Protein AF-A0A9E1AEB9-F1 (afdb_monomer)

Structure (mmCIF, N/CA/C/O backbone):
data_AF-A0A9E1AEB9-F1
#
_entry.id   AF-A0A9E1AEB9-F1
#
loop_
_atom_site.group_PDB
_atom_site.id
_atom_site.type_symbol
_atom_site.label_atom_id
_atom_site.label_alt_id
_atom_site.label_comp_id
_atom_site.label_asym_id
_atom_site.label_entity_id
_atom_site.label_seq_id
_atom_site.pdb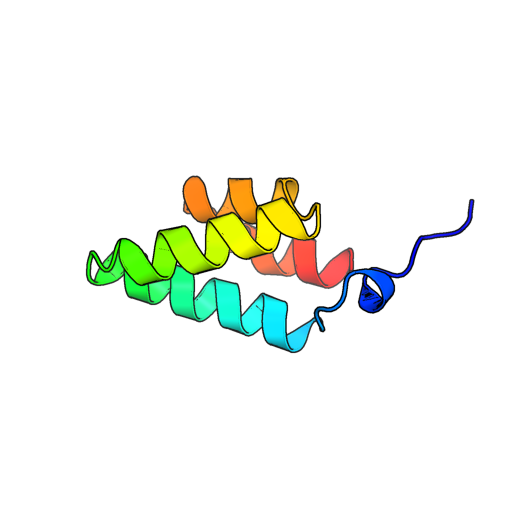x_PDB_ins_code
_atom_site.Cartn_x
_atom_site.Cartn_y
_atom_site.Cartn_z
_atom_site.occupancy
_atom_site.B_iso_or_equiv
_atom_site.auth_seq_id
_atom_site.auth_comp_id
_atom_site.auth_asym_id
_atom_site.auth_atom_id
_atom_site.pdbx_PDB_model_num
ATOM 1 N N . MET A 1 1 ? 13.188 -6.193 -25.785 1.00 36.50 1 MET A N 1
ATOM 2 C CA . MET A 1 1 ? 12.189 -5.722 -24.802 1.00 36.50 1 MET A CA 1
ATOM 3 C C . MET A 1 1 ? 12.929 -5.366 -23.522 1.00 36.50 1 MET A C 1
ATOM 5 O O . MET A 1 1 ? 13.237 -6.261 -22.743 1.00 36.50 1 MET A O 1
ATOM 9 N N . ALA A 1 2 ? 13.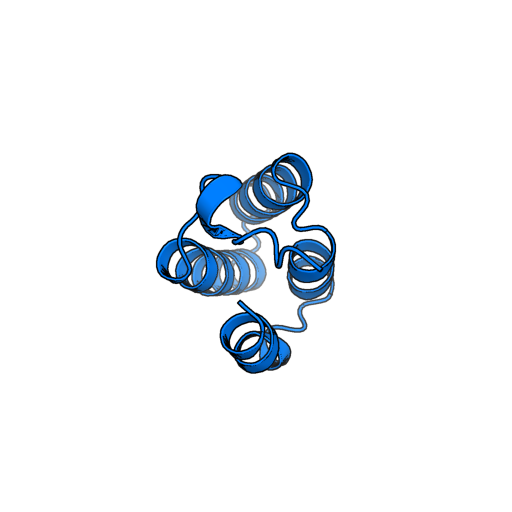330 -4.104 -23.351 1.00 40.44 2 ALA A N 1
ATOM 10 C CA . ALA A 1 2 ? 13.967 -3.669 -22.112 1.00 40.44 2 ALA A CA 1
ATOM 11 C C . ALA A 1 2 ? 12.928 -3.787 -20.989 1.00 40.44 2 ALA A C 1
ATOM 13 O O . ALA A 1 2 ? 11.970 -3.020 -20.957 1.00 40.44 2 ALA A O 1
ATOM 14 N N . LYS A 1 3 ? 13.074 -4.790 -20.113 1.00 48.66 3 LYS A N 1
ATOM 15 C CA . LYS A 1 3 ? 12.360 -4.821 -18.834 1.00 48.66 3 LYS A CA 1
ATOM 16 C C . LYS A 1 3 ? 12.824 -3.581 -18.080 1.00 48.66 3 LYS A C 1
ATOM 18 O O . LYS A 1 3 ? 13.942 -3.572 -17.569 1.00 48.66 3 LYS A O 1
ATOM 23 N N . ILE A 1 4 ? 12.022 -2.520 -18.110 1.00 50.81 4 ILE A N 1
ATOM 24 C CA . ILE A 1 4 ? 12.253 -1.332 -17.295 1.00 50.81 4 ILE A CA 1
ATOM 25 C C . ILE A 1 4 ? 12.321 -1.852 -15.862 1.00 50.81 4 ILE A C 1
ATOM 27 O O . ILE A 1 4 ? 11.335 -2.377 -15.345 1.00 50.81 4 ILE A O 1
ATOM 31 N N . ARG A 1 5 ? 13.519 -1.836 -15.269 1.00 53.50 5 ARG A N 1
ATOM 32 C CA . ARG A 1 5 ? 13.702 -2.292 -13.893 1.00 53.50 5 ARG A CA 1
ATOM 33 C C . ARG A 1 5 ? 12.897 -1.334 -13.029 1.00 53.50 5 ARG A C 1
ATOM 35 O O . ARG A 1 5 ? 13.109 -0.126 -13.103 1.00 53.50 5 ARG A O 1
ATOM 42 N N . LYS A 1 6 ? 11.973 -1.866 -12.231 1.00 54.31 6 LYS A N 1
ATOM 43 C CA . LYS A 1 6 ? 11.135 -1.069 -11.327 1.00 54.31 6 LYS A CA 1
ATOM 44 C C . LYS A 1 6 ? 11.948 -0.195 -10.355 1.00 54.31 6 LYS A C 1
ATOM 46 O O . LYS A 1 6 ? 11.446 0.827 -9.906 1.00 54.31 6 LYS A O 1
ATOM 51 N N . ASP A 1 7 ? 13.225 -0.524 -10.152 1.00 51.25 7 ASP A N 1
ATOM 52 C CA . ASP A 1 7 ? 14.247 0.306 -9.497 1.00 51.25 7 ASP A CA 1
ATOM 53 C C . ASP A 1 7 ? 14.342 1.751 -10.027 1.00 51.25 7 ASP A C 1
ATOM 55 O O . ASP A 1 7 ? 14.650 2.668 -9.271 1.00 51.25 7 ASP A O 1
ATOM 59 N N . SER A 1 8 ? 14.044 1.998 -11.308 1.00 55.62 8 SER A N 1
ATOM 60 C CA . SER A 1 8 ? 14.105 3.348 -11.889 1.00 55.62 8 SER A CA 1
ATOM 61 C C . SER A 1 8 ? 12.938 4.259 -11.486 1.00 55.62 8 SER A C 1
ATOM 63 O O . SER A 1 8 ? 13.006 5.460 -11.735 1.00 55.62 8 SER A O 1
ATOM 65 N N . TYR A 1 9 ? 11.888 3.721 -10.855 1.00 61.34 9 TYR A N 1
ATOM 66 C CA . TYR A 1 9 ? 10.720 4.487 -10.395 1.00 61.34 9 TYR A CA 1
ATOM 67 C C . TYR A 1 9 ? 10.840 4.970 -8.940 1.00 61.34 9 TYR A C 1
ATOM 69 O O . TYR A 1 9 ? 9.912 5.586 -8.419 1.00 61.34 9 TYR A O 1
ATOM 77 N N . GLY A 1 10 ? 11.983 4.728 -8.288 1.00 69.62 10 GLY A N 1
ATOM 78 C CA . GLY A 1 10 ? 12.314 5.341 -7.001 1.00 69.62 10 GLY A CA 1
ATOM 79 C C . GLY A 1 10 ? 11.796 4.612 -5.760 1.00 69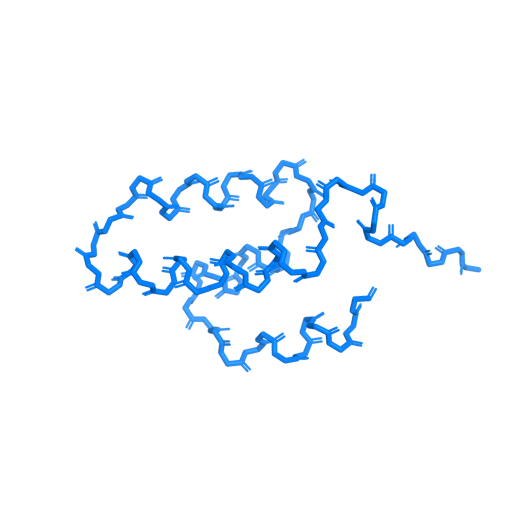.62 10 GLY A C 1
ATOM 80 O O . GLY A 1 10 ? 11.811 5.209 -4.685 1.00 69.62 10 GLY A O 1
ATOM 81 N N . ILE A 1 11 ? 11.370 3.346 -5.875 1.00 79.19 11 ILE A N 1
ATOM 82 C CA . ILE A 1 11 ? 11.068 2.499 -4.711 1.00 79.19 11 ILE A CA 1
ATOM 83 C C . ILE A 1 11 ? 11.740 1.131 -4.822 1.00 79.19 11 ILE A C 1
ATOM 85 O O . ILE A 1 11 ? 11.817 0.539 -5.899 1.00 79.19 11 ILE A O 1
ATOM 89 N N . THR A 1 12 ? 12.202 0.611 -3.691 1.00 84.12 12 THR A N 1
ATOM 90 C CA . THR A 1 12 ? 12.754 -0.738 -3.576 1.00 84.12 12 THR A CA 1
ATOM 91 C C . THR A 1 12 ? 11.655 -1.761 -3.290 1.00 84.12 12 THR A C 1
ATOM 93 O O . THR A 1 12 ? 10.576 -1.446 -2.776 1.00 84.12 12 THR A O 1
ATOM 96 N N . LEU A 1 13 ? 11.951 -3.034 -3.556 1.00 82.81 13 LEU A N 1
ATOM 97 C CA . LEU A 1 13 ? 11.062 -4.146 -3.212 1.00 82.81 13 LEU A CA 1
ATOM 98 C C . LEU A 1 13 ? 10.741 -4.200 -1.704 1.00 82.81 13 LEU A C 1
ATOM 100 O O . LEU A 1 13 ? 9.639 -4.590 -1.314 1.00 82.81 13 LEU A O 1
ATOM 104 N N . GLU A 1 14 ? 11.683 -3.808 -0.843 1.00 84.88 14 GLU A N 1
ATOM 105 C CA . GLU A 1 14 ? 11.460 -3.724 0.605 1.00 84.88 14 GLU A CA 1
ATOM 106 C C . GLU A 1 14 ? 10.469 -2.617 0.971 1.00 84.88 14 GLU A C 1
ATOM 108 O O . GLU A 1 14 ? 9.556 -2.864 1.760 1.00 84.88 14 GLU A O 1
ATOM 113 N N . GLN A 1 15 ? 10.574 -1.438 0.346 1.00 86.56 15 GLN A N 1
ATOM 114 C CA . GLN A 1 15 ? 9.587 -0.366 0.520 1.00 86.56 15 GLN A CA 1
ATOM 115 C C . GLN A 1 15 ? 8.196 -0.816 0.065 1.00 86.56 15 GLN A C 1
ATOM 117 O O . GLN A 1 15 ? 7.213 -0.561 0.760 1.00 86.56 15 GLN A O 1
ATOM 122 N N . MET A 1 16 ? 8.109 -1.571 -1.034 1.00 87.38 16 MET A N 1
ATOM 123 C CA . MET A 1 16 ? 6.837 -2.126 -1.495 1.00 87.38 16 MET A CA 1
ATOM 124 C C . MET A 1 16 ? 6.211 -3.078 -0.467 1.00 87.38 16 MET A C 1
ATOM 126 O O . MET A 1 16 ? 5.024 -2.973 -0.155 1.00 87.38 16 MET A O 1
ATOM 130 N N . LYS A 1 17 ? 7.005 -3.988 0.112 1.00 88.25 17 LYS A N 1
ATOM 131 C CA . LYS A 1 17 ? 6.541 -4.884 1.188 1.00 88.25 17 LYS A CA 1
ATOM 132 C C . LYS A 1 17 ? 6.051 -4.091 2.398 1.00 88.25 17 LYS A C 1
ATOM 134 O O . LYS A 1 17 ? 5.003 -4.419 2.957 1.00 88.25 17 LYS A O 1
ATOM 139 N N . GLN A 1 18 ? 6.781 -3.042 2.772 1.00 90.69 18 GLN A N 1
ATOM 140 C CA . GLN A 1 18 ? 6.422 -2.180 3.891 1.00 90.69 18 GLN A CA 1
ATOM 141 C C . GLN A 1 18 ? 5.078 -1.484 3.650 1.00 90.69 18 GLN A C 1
ATOM 143 O O . GLN A 1 18 ? 4.208 -1.538 4.519 1.00 90.69 18 GLN A O 1
ATOM 148 N N . TYR A 1 19 ? 4.851 -0.938 2.451 1.00 90.81 19 TYR A N 1
ATOM 149 C CA . TYR A 1 19 ? 3.572 -0.328 2.085 1.00 90.81 19 TYR A CA 1
ATOM 150 C C . TYR A 1 19 ? 2.398 -1.290 2.202 1.00 90.81 19 TYR A C 1
ATOM 152 O O . TYR A 1 19 ? 1.352 -0.905 2.714 1.00 90.81 19 TYR A O 1
ATOM 160 N N . PHE A 1 20 ? 2.558 -2.557 1.823 1.00 89.81 20 PHE A N 1
ATOM 161 C CA . PHE A 1 20 ? 1.496 -3.545 2.019 1.00 89.81 20 PHE A CA 1
ATOM 162 C C . PHE A 1 20 ? 1.179 -3.790 3.499 1.00 89.81 20 PHE A C 1
ATOM 164 O O . PHE A 1 20 ? 0.006 -3.899 3.867 1.00 89.81 20 PHE A O 1
ATOM 171 N N . ILE A 1 21 ? 2.199 -3.863 4.357 1.00 91.38 21 ILE A N 1
ATOM 172 C CA . ILE A 1 21 ? 2.022 -4.060 5.803 1.00 91.38 21 ILE A CA 1
ATOM 173 C C . ILE A 1 21 ? 1.344 -2.837 6.429 1.00 91.38 21 ILE A C 1
ATOM 175 O O . ILE A 1 21 ? 0.375 -2.993 7.178 1.00 91.38 21 ILE A O 1
ATOM 179 N N . GLU A 1 22 ? 1.825 -1.634 6.118 1.00 93.50 22 GLU A N 1
ATOM 180 C CA . GLU A 1 22 ? 1.276 -0.383 6.642 1.00 93.50 22 GLU A CA 1
ATOM 181 C C . GLU A 1 22 ? -0.145 -0.144 6.144 1.00 93.50 22 GLU A C 1
ATOM 183 O O . GLU A 1 22 ? -1.030 0.111 6.956 1.00 93.50 22 GLU A O 1
ATOM 188 N N . HIS A 1 23 ? -0.407 -0.348 4.853 1.00 94.44 23 HIS A N 1
ATOM 189 C CA . HIS A 1 23 ? -1.744 -0.231 4.284 1.00 94.44 23 HIS A CA 1
ATOM 190 C C . HIS A 1 23 ? -2.722 -1.229 4.918 1.00 94.44 23 HIS A C 1
ATOM 192 O O . HIS A 1 23 ? -3.862 -0.886 5.232 1.00 94.44 23 HIS A O 1
ATOM 198 N N . ARG A 1 24 ? -2.291 -2.477 5.159 1.00 92.50 24 ARG A N 1
ATOM 199 C CA . ARG A 1 24 ? -3.112 -3.488 5.844 1.00 92.50 24 ARG A CA 1
ATOM 200 C C . ARG A 1 24 ? -3.425 -3.092 7.283 1.00 92.50 24 ARG A C 1
ATOM 202 O O . ARG A 1 24 ? -4.554 -3.287 7.728 1.00 92.50 24 ARG A O 1
ATOM 209 N N . ARG A 1 25 ? -2.446 -2.551 8.014 1.00 93.69 25 ARG A N 1
ATOM 210 C CA . ARG A 1 25 ? -2.640 -2.048 9.383 1.00 93.69 25 ARG A CA 1
ATOM 211 C C . ARG A 1 25 ? -3.586 -0.853 9.397 1.00 93.69 25 ARG A C 1
ATOM 213 O O . ARG A 1 25 ? -4.571 -0.904 10.122 1.00 93.69 25 ARG A O 1
ATOM 220 N N . ALA A 1 26 ? -3.333 0.136 8.545 1.00 93.75 26 ALA A N 1
ATOM 221 C CA . ALA A 1 26 ? -4.137 1.342 8.399 1.00 93.75 26 ALA A CA 1
ATOM 222 C C . A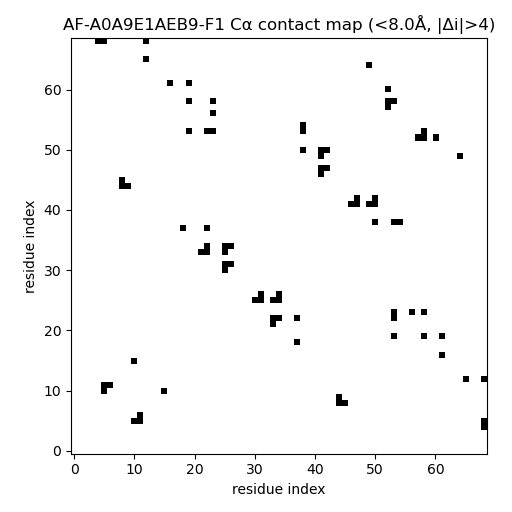LA A 1 26 ? -5.598 1.017 8.065 1.00 93.75 26 ALA A C 1
ATOM 224 O O . ALA A 1 26 ? -6.513 1.532 8.702 1.00 93.75 26 ALA A O 1
ATOM 225 N N . ARG A 1 27 ? -5.838 0.059 7.164 1.00 91.25 27 ARG A N 1
ATOM 226 C CA . ARG A 1 27 ? -7.191 -0.428 6.864 1.00 91.25 27 ARG A CA 1
ATOM 227 C C . ARG A 1 27 ? -7.869 -1.089 8.063 1.00 91.25 27 ARG A C 1
ATOM 229 O O . ARG A 1 27 ? -9.072 -0.939 8.239 1.00 91.25 27 ARG A O 1
ATOM 236 N N . LYS A 1 28 ? -7.111 -1.815 8.891 1.00 92.56 28 LYS A N 1
ATOM 237 C CA . LYS A 1 28 ? -7.626 -2.469 10.104 1.00 92.56 28 LYS A CA 1
ATOM 238 C C . LYS A 1 28 ? -7.963 -1.464 11.210 1.00 92.56 28 LYS A C 1
ATOM 240 O O . LYS A 1 28 ? -8.890 -1.707 11.973 1.00 92.56 28 LYS A O 1
ATOM 245 N N . THR A 1 29 ? -7.208 -0.370 11.307 1.00 93.81 29 THR A N 1
ATOM 246 C CA . THR A 1 29 ? -7.396 0.693 12.308 1.00 93.81 29 THR A CA 1
ATOM 247 C C . THR A 1 29 ? -8.301 1.830 11.827 1.00 93.81 29 THR A C 1
ATOM 249 O O . THR A 1 29 ? -8.706 2.655 12.639 1.00 93.81 29 THR A O 1
ATOM 252 N N . GLY A 1 30 ? -8.630 1.883 10.533 1.00 92.38 30 GLY A N 1
ATOM 253 C CA . GLY A 1 30 ? -9.392 2.975 9.923 1.00 92.38 30 GLY A CA 1
ATOM 254 C C . GLY A 1 30 ? -8.569 4.242 9.653 1.00 92.38 30 GLY A C 1
ATOM 255 O O . GLY A 1 30 ? -9.145 5.312 9.467 1.00 92.38 30 GLY A O 1
ATOM 256 N N . ASP A 1 31 ? -7.237 4.143 9.626 1.00 94.00 31 ASP A N 1
ATOM 257 C CA . ASP A 1 31 ? -6.333 5.260 9.337 1.00 94.00 31 ASP A CA 1
ATOM 258 C C . ASP A 1 31 ? -6.311 5.588 7.835 1.00 94.00 31 ASP A C 1
ATOM 260 O O . ASP A 1 31 ? -5.438 5.163 7.073 1.00 94.00 31 ASP A O 1
ATOM 264 N N . LYS A 1 32 ? -7.307 6.368 7.409 1.00 93.00 32 LYS A N 1
ATOM 265 C CA . LYS A 1 32 ? -7.469 6.791 6.012 1.00 93.00 32 LYS A CA 1
ATOM 266 C C . LYS A 1 32 ? -6.273 7.585 5.494 1.00 93.00 32 LYS A C 1
ATOM 268 O O . LYS A 1 32 ? -5.869 7.381 4.359 1.00 93.00 32 LYS A O 1
ATOM 273 N N . LYS A 1 33 ? -5.653 8.414 6.338 1.00 94.12 33 LYS A N 1
ATOM 274 C CA . LYS A 1 33 ? -4.538 9.278 5.932 1.00 94.12 33 LYS A CA 1
ATOM 275 C C . LYS A 1 33 ? -3.327 8.456 5.498 1.00 94.12 33 LYS A C 1
ATOM 277 O O . LYS A 1 33 ? -2.673 8.788 4.510 1.00 94.12 33 LYS A O 1
ATOM 282 N N . THR A 1 34 ? -3.029 7.381 6.226 1.00 92.50 34 THR A N 1
ATOM 283 C CA . THR A 1 34 ? -1.948 6.460 5.857 1.00 92.50 34 THR A CA 1
ATOM 284 C C . THR A 1 34 ? -2.293 5.668 4.595 1.00 92.50 34 THR A C 1
ATOM 286 O O . THR A 1 34 ? -1.421 5.501 3.743 1.00 92.50 34 THR A O 1
ATOM 289 N N . MET A 1 35 ? -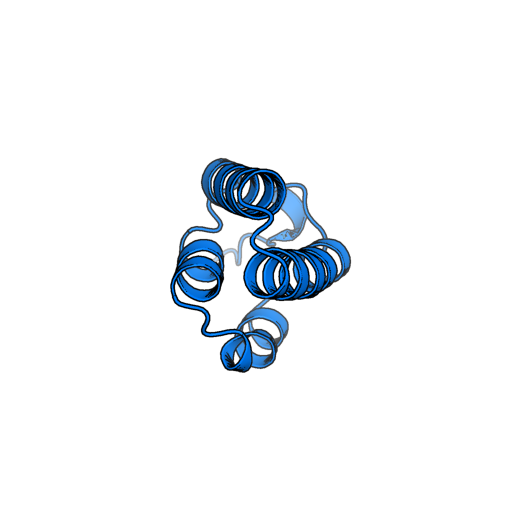3.551 5.239 4.429 1.00 93.25 35 MET A N 1
ATOM 290 C CA . MET A 1 35 ? -4.002 4.575 3.198 1.00 93.25 35 MET A CA 1
ATOM 291 C C . MET A 1 35 ? -3.835 5.485 1.974 1.00 93.25 35 MET A C 1
ATOM 293 O O . MET A 1 35 ? -3.097 5.141 1.053 1.00 93.25 35 MET A O 1
ATOM 297 N N . GLU A 1 36 ? -4.410 6.688 2.019 1.00 94.44 36 GLU A N 1
ATOM 298 C CA . GLU A 1 36 ? -4.364 7.676 0.934 1.00 94.44 36 GLU A CA 1
ATOM 299 C C . GLU A 1 36 ? -2.928 8.074 0.579 1.00 94.44 36 GLU A C 1
ATOM 301 O O . GLU A 1 36 ? -2.592 8.214 -0.594 1.00 94.44 36 GLU A O 1
ATOM 306 N N . LYS A 1 37 ? -2.041 8.215 1.575 1.00 94.00 37 LYS A N 1
ATOM 307 C CA . LYS A 1 37 ? -0.62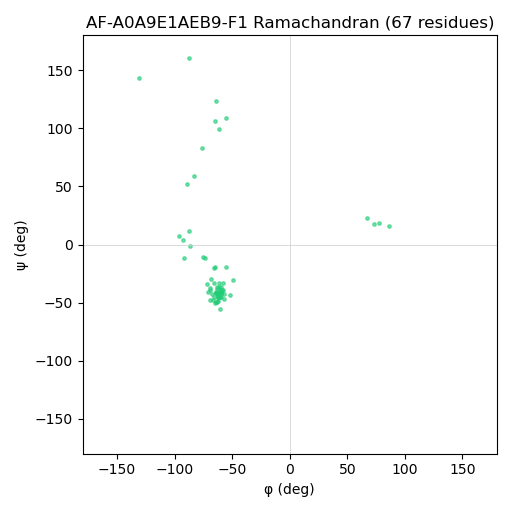6 8.539 1.340 1.00 94.00 37 LYS A CA 1
ATOM 308 C C . LYS A 1 37 ? 0.083 7.448 0.534 1.00 94.00 37 LYS A C 1
ATOM 310 O O . LYS A 1 37 ? 0.857 7.768 -0.369 1.00 94.00 37 LYS A O 1
ATOM 315 N N . ILE A 1 38 ? -0.159 6.180 0.867 1.00 92.19 38 ILE A N 1
ATOM 316 C CA . ILE A 1 38 ? 0.434 5.032 0.168 1.00 92.19 38 ILE A CA 1
ATOM 317 C C . ILE A 1 38 ? -0.151 4.922 -1.244 1.00 92.19 38 ILE A C 1
ATOM 319 O O . ILE A 1 38 ? 0.602 4.818 -2.211 1.00 92.19 38 ILE A O 1
ATOM 323 N N . GLU A 1 39 ? -1.474 5.009 -1.377 1.00 92.88 39 GLU A N 1
ATOM 324 C CA . GLU A 1 39 ? -2.182 4.949 -2.661 1.00 92.88 39 GLU A CA 1
ATOM 325 C C . GLU A 1 39 ? -1.746 6.076 -3.612 1.00 92.88 39 GLU A C 1
ATOM 327 O O . GLU A 1 39 ? -1.434 5.824 -4.781 1.00 92.88 39 GLU A O 1
ATOM 332 N N . TYR A 1 40 ? -1.645 7.310 -3.108 1.00 92.38 40 TYR A N 1
ATOM 333 C CA . TYR A 1 40 ? -1.170 8.466 -3.869 1.00 92.38 40 TYR A CA 1
ATOM 334 C C . TYR A 1 40 ? 0.272 8.277 -4.333 1.00 92.38 40 TYR A C 1
ATOM 336 O O . TYR A 1 40 ? 0.580 8.511 -5.501 1.00 92.38 40 TYR A O 1
ATOM 344 N N . HIS A 1 41 ? 1.157 7.823 -3.439 1.00 89.81 41 HIS A N 1
ATOM 345 C CA . HIS A 1 41 ? 2.556 7.619 -3.787 1.00 89.81 41 HIS A CA 1
ATOM 346 C C . HIS A 1 41 ? 2.705 6.565 -4.885 1.00 89.81 41 HIS A C 1
ATOM 348 O O . HIS A 1 41 ? 3.337 6.853 -5.896 1.00 89.81 41 HIS A O 1
ATOM 354 N N . LEU A 1 42 ? 2.060 5.400 -4.744 1.00 89.19 42 LEU A N 1
ATOM 355 C CA . LEU A 1 42 ? 2.080 4.337 -5.756 1.00 89.1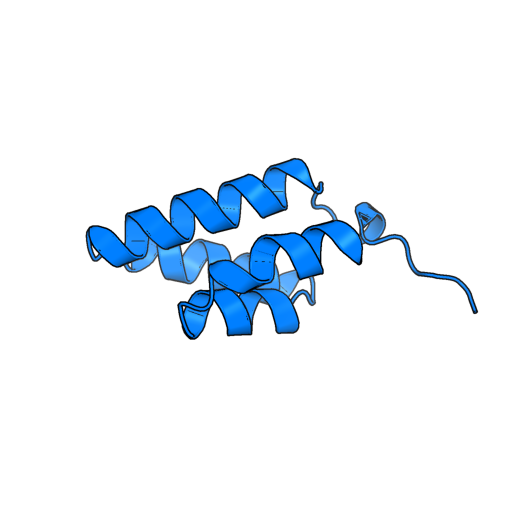9 42 LEU A CA 1
ATOM 356 C C . LEU A 1 42 ? 1.510 4.804 -7.099 1.00 89.19 42 LEU A C 1
ATOM 358 O O . LEU A 1 42 ? 2.072 4.504 -8.147 1.00 89.19 42 LEU A O 1
ATOM 362 N N . THR A 1 43 ? 0.431 5.582 -7.076 1.00 89.50 43 THR A N 1
ATOM 363 C CA . THR A 1 43 ? -0.158 6.183 -8.282 1.00 89.50 43 THR A CA 1
ATOM 364 C C . THR A 1 43 ? 0.823 7.145 -8.958 1.00 89.50 43 THR A C 1
ATOM 366 O O . THR A 1 43 ? 0.983 7.098 -10.173 1.00 89.50 43 THR A O 1
ATOM 369 N N . TYR A 1 44 ? 1.532 7.970 -8.182 1.00 87.62 44 TYR A N 1
ATOM 370 C CA . TYR A 1 44 ? 2.516 8.931 -8.686 1.00 87.62 44 TYR A CA 1
ATOM 371 C C . TYR A 1 44 ? 3.704 8.258 -9.391 1.00 87.62 44 TYR A C 1
ATOM 373 O O . TYR A 1 44 ? 4.169 8.738 -10.422 1.00 87.62 44 TYR A O 1
ATOM 381 N N . ILE A 1 45 ? 4.169 7.117 -8.877 1.00 87.19 45 ILE A N 1
ATOM 382 C CA . ILE A 1 45 ? 5.279 6.355 -9.472 1.00 87.19 45 ILE A CA 1
ATOM 383 C C . ILE A 1 45 ? 4.831 5.349 -10.555 1.00 87.19 45 ILE A C 1
ATOM 385 O O . ILE A 1 45 ? 5.640 4.537 -10.995 1.00 87.19 45 ILE A O 1
ATOM 389 N N . ASN A 1 46 ? 3.577 5.412 -11.026 1.00 85.25 46 ASN A N 1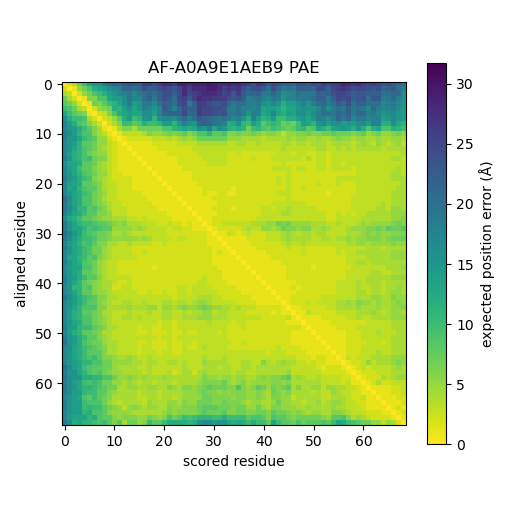
ATOM 390 C CA . ASN A 1 46 ? 2.954 4.510 -12.016 1.00 85.25 46 ASN A CA 1
ATOM 391 C C . ASN A 1 46 ? 2.725 3.047 -11.565 1.00 85.25 46 ASN A C 1
ATOM 393 O O . ASN A 1 46 ? 2.553 2.152 -12.394 1.00 85.25 46 ASN A O 1
ATOM 397 N N . PHE A 1 47 ? 2.641 2.779 -10.262 1.00 86.06 47 PHE A N 1
ATOM 398 C CA . PHE A 1 47 ? 2.309 1.467 -9.678 1.00 86.06 47 PHE A CA 1
ATOM 399 C C . PHE A 1 47 ? 0.795 1.290 -9.482 1.00 86.06 47 PHE A C 1
ATOM 401 O O . PHE A 1 47 ? 0.297 0.970 -8.398 1.00 86.06 47 PHE A O 1
ATOM 408 N N . HIS A 1 48 ? 0.026 1.533 -10.546 1.00 87.06 48 HIS A N 1
ATOM 409 C CA . HIS A 1 48 ? -1.438 1.496 -10.492 1.00 87.06 48 HIS A CA 1
ATOM 410 C C . HIS A 1 48 ? -1.994 0.095 -10.210 1.00 87.06 48 HIS A C 1
ATOM 412 O O . HIS A 1 48 ? -3.013 -0.025 -9.532 1.00 87.06 48 HIS A O 1
ATOM 418 N N . TYR A 1 49 ? -1.330 -0.961 -10.694 1.00 87.94 49 TYR A N 1
ATOM 419 C CA . TYR A 1 49 ? -1.757 -2.341 -10.446 1.00 87.94 49 TYR A CA 1
ATOM 420 C C . TYR A 1 49 ? -1.701 -2.664 -8.952 1.00 87.94 49 TYR A C 1
ATOM 422 O O . TYR A 1 49 ? -2.675 -3.127 -8.362 1.00 87.94 49 TYR A O 1
ATOM 430 N N . GLU A 1 50 ? -0.578 -2.359 -8.314 1.00 88.69 50 GLU A N 1
ATOM 431 C CA . GLU A 1 50 ? -0.367 -2.611 -6.900 1.00 88.69 50 GLU A CA 1
ATOM 432 C C . GLU A 1 50 ? -1.233 -1.710 -6.019 1.00 88.69 50 GLU A C 1
ATOM 434 O O . GLU A 1 50 ? -1.778 -2.180 -5.020 1.00 88.69 50 GLU A O 1
ATOM 439 N N . CYS A 1 51 ? -1.428 -0.450 -6.415 1.00 91.25 51 CYS A N 1
ATOM 440 C CA . CYS A 1 51 ? -2.388 0.443 -5.771 1.00 91.25 51 CYS A CA 1
ATOM 441 C C . CYS A 1 51 ? -3.808 -0.154 -5.799 1.00 91.25 51 CYS A C 1
ATOM 443 O O . CYS A 1 51 ? -4.460 -0.259 -4.761 1.00 91.25 51 CYS A O 1
ATOM 445 N N . ALA A 1 52 ? -4.262 -0.662 -6.951 1.00 91.19 52 ALA A N 1
ATOM 446 C CA . ALA A 1 52 ? -5.575 -1.295 -7.078 1.00 91.19 52 ALA A CA 1
ATOM 447 C C . ALA A 1 52 ? -5.728 -2.542 -6.186 1.00 91.19 52 ALA A C 1
ATOM 449 O O . ALA A 1 52 ? -6.802 -2.764 -5.614 1.00 91.19 52 ALA A O 1
ATOM 450 N N . LEU A 1 53 ? -4.661 -3.335 -6.017 1.00 91.19 53 LEU A N 1
ATOM 451 C CA . LEU A 1 53 ? -4.642 -4.463 -5.079 1.00 91.19 53 LEU A CA 1
ATOM 452 C C . LEU A 1 53 ? -4.837 -3.998 -3.630 1.00 91.19 53 LEU A C 1
ATOM 454 O O . LEU A 1 53 ? -5.639 -4.592 -2.903 1.00 91.19 53 LEU A O 1
ATOM 458 N N . LEU A 1 54 ? -4.149 -2.928 -3.221 1.00 90.12 54 LEU A N 1
ATOM 459 C CA . LEU A 1 54 ? -4.258 -2.353 -1.878 1.00 90.12 54 LEU A CA 1
ATOM 460 C C . LEU A 1 54 ? -5.661 -1.795 -1.603 1.00 90.12 54 LEU A C 1
ATOM 462 O O . LEU A 1 54 ? -6.277 -2.182 -0.602 1.00 90.12 54 LEU A O 1
ATOM 466 N N . VAL A 1 55 ? -6.203 -0.978 -2.512 1.00 88.94 55 VAL A N 1
ATOM 467 C CA . VAL A 1 55 ? -7.558 -0.393 -2.419 1.00 88.94 55 VAL A CA 1
ATOM 468 C C . VAL A 1 55 ? -8.621 -1.492 -2.352 1.00 88.94 55 VAL A C 1
ATOM 470 O O . VAL A 1 55 ? -9.540 -1.443 -1.529 1.00 88.94 55 VAL A O 1
ATOM 473 N N . SER A 1 56 ? -8.462 -2.554 -3.143 1.00 90.56 56 SER A N 1
ATOM 474 C CA . SER A 1 56 ? -9.372 -3.709 -3.138 1.00 90.56 56 SER A CA 1
ATOM 475 C C . SER A 1 56 ? -9.208 -4.608 -1.908 1.00 90.56 56 SER A C 1
ATOM 477 O O . SER A 1 56 ? -10.031 -5.489 -1.679 1.00 90.56 56 SER A O 1
ATOM 479 N N . GLY A 1 57 ? -8.152 -4.413 -1.110 1.00 88.62 57 GLY A N 1
ATOM 480 C CA . GLY A 1 57 ? -7.841 -5.252 0.048 1.00 88.62 57 GLY A CA 1
ATOM 481 C C . GLY A 1 57 ? -7.299 -6.636 -0.322 1.00 88.62 57 GLY A C 1
ATOM 482 O O . GLY A 1 57 ? -7.293 -7.529 0.521 1.00 88.62 57 GLY A O 1
ATOM 483 N N . GLN A 1 58 ? -6.833 -6.825 -1.560 1.00 89.50 58 GLN A N 1
ATOM 484 C CA . GLN A 1 58 ? -6.288 -8.086 -2.075 1.00 89.50 58 GLN A CA 1
ATOM 485 C C . GLN A 1 58 ? -4.809 -8.242 -1.693 1.00 89.50 58 GLN A C 1
ATOM 487 O O . GLN A 1 58 ? -3.928 -8.366 -2.547 1.00 89.50 58 GLN A O 1
ATOM 492 N N . TYR A 1 59 ? -4.522 -8.232 -0.391 1.00 87.25 59 TYR A N 1
ATOM 493 C CA . TYR A 1 59 ? -3.155 -8.370 0.121 1.00 87.25 59 TYR A CA 1
ATOM 494 C C . TYR A 1 59 ? -2.543 -9.751 -0.181 1.00 87.25 59 TYR A C 1
ATOM 496 O O . TYR A 1 59 ? -1.321 -9.877 -0.214 1.00 87.25 59 TYR A O 1
ATOM 504 N N . ASP A 1 60 ? -3.363 -10.769 -0.461 1.00 86.75 60 ASP A N 1
ATOM 505 C CA . ASP A 1 60 ? -2.933 -12.130 -0.816 1.00 86.75 60 ASP A CA 1
ATOM 506 C C . ASP A 1 60 ? -2.168 -12.208 -2.146 1.00 86.75 60 ASP A C 1
ATOM 508 O O . ASP A 1 60 ? -1.426 -13.160 -2.373 1.00 86.75 60 ASP A O 1
ATOM 512 N N . LYS A 1 61 ? -2.298 -11.197 -3.017 1.00 85.19 61 LYS A N 1
ATOM 513 C CA . LYS A 1 61 ? -1.569 -11.107 -4.297 1.00 85.19 61 LYS A CA 1
ATOM 514 C C . LYS A 1 61 ? -0.189 -10.452 -4.180 1.00 85.19 61 LYS A C 1
ATOM 516 O O . LYS A 1 61 ? 0.548 -10.389 -5.162 1.00 85.19 61 LYS A O 1
ATOM 521 N N . LEU A 1 62 ? 0.208 -10.022 -2.981 1.00 81.56 62 LEU A N 1
ATOM 522 C CA . LEU A 1 62 ? 1.552 -9.504 -2.707 1.00 81.56 62 LEU A CA 1
ATOM 523 C C . LEU A 1 62 ? 2.692 -10.444 -3.167 1.00 81.56 62 LEU A C 1
ATOM 525 O O . LEU A 1 62 ? 3.641 -9.948 -3.774 1.00 81.56 62 LEU A O 1
ATOM 529 N N . PRO A 1 63 ? 2.639 -11.776 -2.952 1.00 81.12 63 PRO A N 1
ATOM 530 C CA . PRO A 1 63 ? 3.698 -12.682 -3.400 1.00 81.12 63 PRO A CA 1
ATOM 531 C C . PRO A 1 63 ? 3.873 -12.683 -4.922 1.00 81.12 63 PRO A C 1
ATOM 533 O O . PRO A 1 63 ? 4.991 -12.815 -5.413 1.00 81.12 63 PRO A O 1
ATOM 536 N N . GLU A 1 64 ? 2.788 -12.497 -5.677 1.00 83.44 64 GLU A N 1
ATOM 537 C CA . GLU A 1 64 ? 2.827 -12.416 -7.138 1.00 83.44 64 GLU A CA 1
ATO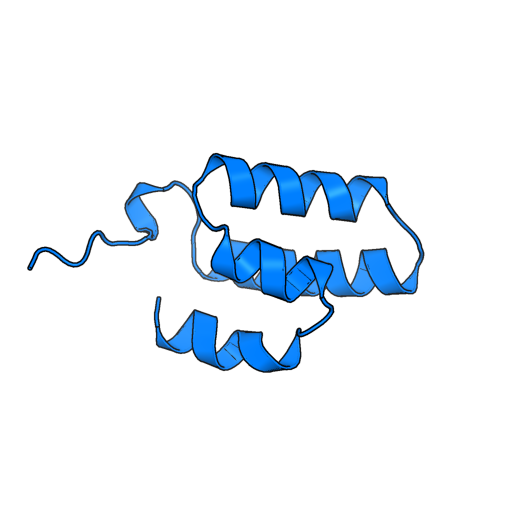M 538 C C . GLU A 1 64 ? 3.466 -11.108 -7.616 1.00 83.44 64 GLU A C 1
ATOM 540 O O . GLU A 1 64 ? 4.288 -11.131 -8.531 1.00 83.44 64 GLU A O 1
ATOM 545 N N . VAL A 1 65 ? 3.147 -9.986 -6.965 1.00 80.12 65 VAL A N 1
ATOM 546 C CA . VAL A 1 65 ? 3.790 -8.685 -7.215 1.00 80.12 65 VAL A CA 1
ATOM 547 C C . VAL A 1 65 ? 5.290 -8.763 -6.938 1.00 80.12 65 VAL A C 1
ATOM 549 O O . VAL A 1 65 ? 6.084 -8.307 -7.754 1.00 80.12 65 VAL A O 1
ATOM 552 N N . ILE A 1 66 ? 5.679 -9.385 -5.820 1.00 80.19 66 ILE A N 1
ATOM 553 C CA . ILE A 1 66 ? 7.084 -9.584 -5.440 1.00 80.19 66 ILE A CA 1
ATOM 554 C C . ILE A 1 66 ? 7.809 -10.468 -6.460 1.00 80.19 66 ILE A C 1
ATOM 556 O O . ILE A 1 66 ? 8.947 -10.183 -6.815 1.00 80.19 66 ILE A O 1
ATOM 560 N N . ARG A 1 67 ? 7.166 -11.541 -6.933 1.00 77.00 67 ARG A N 1
ATOM 561 C CA . ARG A 1 67 ? 7.756 -12.470 -7.908 1.00 77.00 67 ARG A CA 1
ATOM 562 C C . ARG A 1 67 ? 7.944 -11.837 -9.292 1.00 77.00 67 ARG A C 1
ATOM 564 O O . ARG A 1 67 ? 8.831 -12.257 -10.025 1.00 77.00 67 ARG A O 1
ATOM 571 N N . ASN A 1 68 ? 7.092 -10.878 -9.653 1.00 72.69 68 ASN A N 1
ATOM 572 C CA . ASN A 1 68 ? 7.109 -10.181 -10.943 1.00 72.69 68 ASN A CA 1
ATOM 573 C C . ASN A 1 68 ? 7.856 -8.832 -10.910 1.00 72.69 68 ASN A C 1
ATOM 575 O O . ASN A 1 68 ? 7.781 -8.080 -11.885 1.00 72.69 68 ASN A O 1
ATOM 579 N N . TRP A 1 69 ? 8.527 -8.514 -9.800 1.00 71.50 69 TRP A N 1
ATOM 580 C CA . TRP A 1 69 ? 9.380 -7.334 -9.649 1.00 71.50 69 TRP A CA 1
ATOM 581 C C . TRP A 1 69 ? 10.704 -7.495 -10.403 1.00 71.50 69 TRP A C 1
ATOM 583 O O . TRP A 1 69 ? 11.107 -6.527 -11.088 1.00 71.50 69 TRP A O 1
#

Secondary structure (DSSP, 8-state):
-----GGGGT--HHHHHHHHHHHHHHHHHT-HHHHHHHHHHHHHTT-HHHHHHHHTT-GGGHHHHHHT-

Mean predicted aligned error: 5.98 Å

Sequence (69 aa):
MAKIRKDSYGITLEQMKQYFIEHRRARKTGDKKTMEKIEYHLTYINFHYECALLVSGQYDKLPEVIRNW

Solvent-accessible surface area (backbone atoms only — not comparable to full-atom values): 4079 Å² total; per-residue (Å²): 132,85,76,77,57,56,66,80,58,77,55,52,74,67,55,53,54,47,48,54,54,50,37,54,48,20,64,74,74,64,39,55,70,59,35,52,54,51,42,50,50,30,47,74,55,68,37,52,70,61,31,51,30,58,79,72,63,46,66,84,52,49,66,58,54,63,74,71,96

pLDDT: mean 83.12, std 14.04, range [36.5, 94.44]

Foldseek 3Di:
DPPPPLVVLPDDLVNLVVLLVQLLVCVVVVVVVSLCVSLVSCVVSVVNVSSVCSVVVVSVCSVVVSVVD

Radius of gyration: 11.88 Å; Cα contacts (8 Å, |Δi|>4): 44; chains: 1; bounding box: 24×22×37 Å